Protein AF-A0A498HQ91-F1 (afdb_monomer_lite)

pLDDT: mean 86.39, std 16.51, range [32.16, 98.5]

Structure (mmCIF, N/CA/C/O backbone):
data_AF-A0A498HQ91-F1
#
_entry.id   AF-A0A498HQ91-F1
#
loop_
_atom_site.group_PDB
_atom_site.id
_atom_site.type_symbol
_atom_site.label_atom_id
_atom_site.label_alt_id
_atom_site.label_comp_id
_atom_site.label_asym_id
_atom_site.label_entity_id
_atom_site.label_seq_id
_atom_site.pdbx_PDB_ins_code
_atom_site.Cartn_x
_atom_site.Cartn_y
_atom_site.Cartn_z
_atom_site.occupancy
_atom_site.B_iso_or_equiv
_atom_site.auth_seq_id
_atom_site.auth_comp_id
_atom_site.auth_asym_id
_atom_site.auth_atom_id
_atom_site.pdbx_PDB_model_num
ATOM 1 N N . MET A 1 1 ? -36.303 16.566 27.289 1.00 32.16 1 MET A N 1
ATOM 2 C CA . MET A 1 1 ? -36.061 16.281 25.860 1.00 32.16 1 MET A CA 1
ATOM 3 C C . MET A 1 1 ? -34.557 16.148 25.697 1.00 32.16 1 MET A C 1
ATOM 5 O O . MET A 1 1 ? -33.876 17.156 25.819 1.00 32.16 1 MET A O 1
ATOM 9 N N . LEU A 1 2 ? -34.034 14.921 25.596 1.00 39.00 2 LEU A N 1
ATOM 10 C CA . LEU A 1 2 ? -32.597 14.698 25.407 1.00 39.00 2 LEU A CA 1
ATOM 11 C C . LEU A 1 2 ? -32.232 15.006 23.954 1.00 39.00 2 LEU A C 1
ATOM 13 O O . LEU A 1 2 ? -32.939 14.592 23.036 1.00 39.00 2 LEU A O 1
ATOM 17 N N . ALA A 1 3 ? -31.163 15.779 23.782 1.00 41.53 3 ALA A N 1
ATOM 18 C CA . ALA A 1 3 ? -30.648 16.211 22.498 1.00 41.53 3 ALA A CA 1
ATOM 19 C C . ALA A 1 3 ? -30.311 14.995 21.626 1.00 41.53 3 ALA A C 1
ATOM 21 O O . ALA A 1 3 ? -29.425 14.206 21.941 1.00 41.53 3 ALA A O 1
ATOM 22 N N . LYS A 1 4 ? -31.041 14.856 20.521 1.00 48.41 4 LYS A N 1
ATOM 23 C CA . LYS A 1 4 ? -30.648 14.011 19.403 1.00 48.41 4 LYS A CA 1
ATOM 24 C C . LYS A 1 4 ? -29.571 14.776 18.644 1.00 48.41 4 LYS A C 1
ATOM 26 O O . LYS A 1 4 ? -29.886 15.631 17.822 1.00 48.41 4 LYS A O 1
ATOM 31 N N . GLU A 1 5 ? -28.311 14.514 18.971 1.00 46.22 5 GLU A N 1
ATOM 32 C CA . GLU A 1 5 ? -27.185 14.949 18.152 1.00 46.22 5 GLU A CA 1
ATOM 33 C C . GLU A 1 5 ? -27.225 14.152 16.844 1.00 46.22 5 GLU A C 1
ATOM 35 O O . GLU A 1 5 ? -26.816 12.998 16.749 1.00 46.22 5 GLU A O 1
ATOM 40 N N . SER A 1 6 ? -27.821 14.766 15.828 1.00 50.28 6 SER A N 1
ATOM 41 C CA . SER A 1 6 ? -27.833 14.293 14.451 1.00 50.28 6 SER A CA 1
ATOM 42 C C . SER A 1 6 ? -26.441 14.469 13.835 1.00 50.28 6 SER A C 1
ATOM 44 O O . SER A 1 6 ? -26.179 15.465 13.164 1.00 50.28 6 SER A O 1
ATOM 46 N N . GLY A 1 7 ? -25.549 13.510 14.089 1.00 48.41 7 GLY A N 1
ATOM 47 C CA . GLY A 1 7 ? -24.307 13.296 13.331 1.00 48.41 7 GLY A CA 1
ATOM 48 C C . GLY A 1 7 ? -24.337 12.032 12.456 1.00 48.41 7 GLY A C 1
ATOM 49 O O . GLY A 1 7 ? -23.351 11.697 11.810 1.00 48.41 7 GLY A O 1
ATOM 50 N N . SER A 1 8 ? -25.457 11.306 12.448 1.00 49.75 8 SER A N 1
ATOM 51 C CA . SER A 1 8 ? -25.588 9.951 11.909 1.00 49.75 8 SER A CA 1
ATOM 52 C C . SER A 1 8 ? -26.267 9.944 10.536 1.00 49.75 8 SER A C 1
ATOM 54 O O . SER A 1 8 ? -27.492 10.021 10.452 1.00 49.75 8 SER A O 1
ATOM 56 N N . SER A 1 9 ? -25.499 9.841 9.453 1.00 48.56 9 SER A N 1
ATOM 57 C CA . SER A 1 9 ? -26.069 9.412 8.165 1.00 48.56 9 SER A CA 1
ATOM 58 C C . SER A 1 9 ? -25.114 8.595 7.285 1.00 48.56 9 SER A C 1
ATOM 60 O O . SER A 1 9 ? -25.402 8.431 6.105 1.00 48.56 9 SER A O 1
ATOM 62 N N . GLU A 1 10 ? -24.002 8.053 7.798 1.00 56.84 10 GLU A N 1
ATOM 63 C CA . GLU A 1 10 ? -23.116 7.256 6.921 1.00 56.84 10 GLU A CA 1
ATOM 64 C C . GLU A 1 10 ? -22.504 5.993 7.542 1.00 56.84 10 GLU A C 1
ATOM 66 O O . GLU A 1 10 ? -21.909 5.194 6.828 1.00 56.84 10 GLU A O 1
ATOM 71 N N . PHE A 1 11 ? -22.687 5.748 8.840 1.00 62.19 11 PHE A N 1
ATOM 72 C CA . PHE A 1 11 ? -22.190 4.538 9.502 1.00 62.19 11 PHE A CA 1
ATOM 73 C C . PHE A 1 11 ? -23.268 3.954 10.416 1.00 62.19 11 PHE A C 1
ATOM 75 O O . PHE A 1 11 ? -23.188 4.067 11.636 1.00 62.19 11 PHE A O 1
ATOM 82 N N . ASP A 1 12 ? -24.284 3.333 9.817 1.00 75.75 12 ASP A N 1
ATOM 83 C CA . ASP A 1 12 ? -25.127 2.390 10.552 1.00 75.75 12 ASP A CA 1
ATOM 84 C C . ASP A 1 12 ? -24.362 1.068 10.650 1.00 75.75 12 ASP A C 1
ATOM 86 O O . ASP A 1 12 ? -24.199 0.337 9.669 1.00 75.75 12 ASP A O 1
ATOM 90 N N . LEU A 1 13 ? -23.812 0.802 11.835 1.00 83.38 13 LEU A N 1
ATOM 91 C CA . LEU A 1 13 ? -23.255 -0.506 12.159 1.00 83.38 13 LEU A CA 1
ATOM 92 C C . LEU A 1 13 ? -24.411 -1.489 12.407 1.00 83.38 13 LEU A C 1
ATOM 94 O O . LEU A 1 13 ? -25.428 -1.080 12.967 1.00 83.38 13 LEU A O 1
ATOM 98 N N . PRO A 1 14 ? -24.266 -2.770 12.028 1.00 91.81 14 PRO A N 1
ATOM 99 C CA . PRO A 1 14 ? -25.241 -3.796 12.383 1.00 91.81 14 PRO A CA 1
ATOM 100 C C . PRO A 1 14 ? -25.465 -3.856 13.900 1.00 91.81 14 PRO A C 1
ATOM 102 O O . PRO A 1 14 ? -24.521 -3.650 14.668 1.00 91.81 14 PRO A O 1
ATOM 105 N N . GLU A 1 15 ? -26.690 -4.170 14.327 1.00 88.44 15 GLU A N 1
ATOM 106 C CA . GLU A 1 15 ? -27.067 -4.211 15.750 1.00 88.44 15 GLU A CA 1
ATOM 107 C C . GLU A 1 15 ? -26.158 -5.166 16.536 1.00 88.44 15 GLU A C 1
ATOM 109 O O . GLU A 1 15 ? -25.683 -4.836 17.620 1.00 88.44 15 GLU A O 1
ATOM 114 N N . GLU A 1 16 ? -25.795 -6.301 15.932 1.00 91.19 16 GLU A N 1
ATOM 115 C CA . GLU A 1 16 ? -24.930 -7.296 16.568 1.00 91.19 16 GLU A CA 1
ATOM 116 C C . GLU A 1 16 ? -23.517 -6.751 16.822 1.00 91.19 16 GLU A C 1
ATOM 118 O O . GLU A 1 16 ? -22.827 -7.186 17.738 1.00 91.19 16 GLU A O 1
ATOM 123 N N . VAL A 1 17 ? -23.062 -5.790 16.012 1.00 88.62 17 VAL A N 1
ATOM 124 C CA . VAL A 1 17 ? -21.767 -5.123 16.200 1.00 88.62 17 VAL A CA 1
ATOM 125 C C . VAL A 1 17 ? -21.870 -4.057 17.285 1.00 88.62 17 VAL A C 1
ATOM 127 O O . VAL A 1 17 ? -20.937 -3.916 18.075 1.00 88.62 17 VAL A O 1
ATOM 130 N N . LEU A 1 18 ? -22.988 -3.327 17.344 1.00 88.25 18 LEU A N 1
ATOM 131 C CA . LEU A 1 18 ? -23.242 -2.329 18.385 1.00 88.25 18 LEU A CA 1
ATOM 132 C C . LEU A 1 18 ? -23.291 -2.969 19.775 1.00 88.25 18 LEU A C 1
ATOM 134 O O . LEU A 1 18 ? -22.698 -2.428 20.706 1.00 88.25 18 LEU A O 1
ATOM 138 N N . GLU A 1 19 ? -23.911 -4.144 19.898 1.00 90.06 19 GLU A N 1
ATOM 139 C CA . GLU A 1 19 ? -23.961 -4.921 21.145 1.00 90.06 19 GLU A CA 1
ATOM 140 C C . GLU A 1 19 ? -22.573 -5.371 21.636 1.00 90.06 19 GLU A C 1
ATOM 142 O O . GLU A 1 19 ? -22.372 -5.572 22.834 1.00 90.06 19 GLU A O 1
ATOM 147 N N . LEU A 1 20 ? -21.602 -5.512 20.727 1.00 91.00 20 LEU A N 1
ATOM 148 C CA . LEU A 1 20 ? -20.224 -5.898 21.048 1.00 91.00 20 LEU A CA 1
ATOM 149 C C . LEU A 1 20 ? -19.320 -4.706 21.388 1.00 91.00 20 LEU A C 1
ATOM 151 O O . LEU A 1 20 ? -18.193 -4.913 21.853 1.00 91.00 20 LEU A O 1
ATOM 155 N N . LEU A 1 21 ? -19.759 -3.467 21.141 1.00 90.81 21 LEU A N 1
ATOM 156 C CA . LEU A 1 21 ? -18.971 -2.292 21.493 1.00 90.81 21 LEU A CA 1
ATOM 157 C C . LEU A 1 21 ? -18.930 -2.116 23.019 1.00 90.81 21 LEU A C 1
ATOM 159 O O . LEU A 1 21 ? -19.945 -2.289 23.696 1.00 90.81 21 LEU A O 1
ATOM 163 N N . PRO A 1 22 ? -17.774 -1.725 23.585 1.00 94.12 22 PRO A N 1
ATOM 164 C CA . PRO A 1 22 ? -17.698 -1.413 25.004 1.00 94.12 22 PRO A CA 1
ATOM 165 C C . PRO A 1 22 ? -18.643 -0.255 25.329 1.00 94.12 22 PRO A C 1
ATOM 167 O O . PRO A 1 22 ? -18.829 0.651 24.521 1.00 94.12 22 PRO A O 1
ATOM 170 N N . SER A 1 23 ? -19.255 -0.273 26.510 1.00 91.62 23 SER A N 1
ATOM 171 C CA . SER A 1 23 ? -20.178 0.791 26.925 1.00 91.62 23 SER A CA 1
ATOM 172 C C . SER A 1 23 ? -19.456 2.077 27.345 1.00 91.62 23 SER A C 1
ATOM 174 O O . SER A 1 23 ? -20.065 3.145 27.321 1.00 91.62 23 SER A O 1
ATOM 176 N N . ASP A 1 24 ? -18.178 1.985 27.733 1.00 96.69 24 ASP A N 1
ATOM 177 C CA . ASP A 1 24 ? -17.371 3.147 28.107 1.00 96.69 24 ASP A CA 1
ATOM 178 C C . ASP A 1 24 ? -16.879 3.924 26.865 1.00 96.69 24 ASP A C 1
ATOM 180 O O . ASP A 1 24 ? -16.223 3.343 25.994 1.00 96.69 24 ASP A O 1
ATOM 184 N N . PRO A 1 25 ? -17.131 5.245 26.770 1.00 92.81 25 PRO A N 1
ATOM 185 C CA . PRO A 1 25 ? -16.741 6.037 25.604 1.00 92.81 25 PRO A CA 1
ATOM 186 C C . PRO A 1 25 ? -15.230 6.088 25.327 1.00 92.81 25 PRO A C 1
ATOM 188 O O . PRO A 1 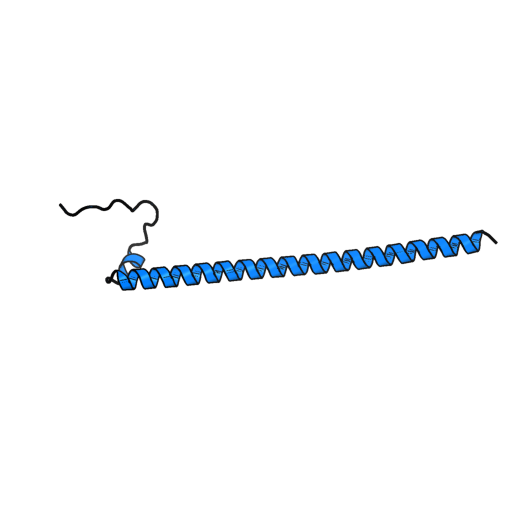25 ? -14.823 6.204 24.167 1.00 92.81 25 PRO A O 1
ATOM 191 N N . LEU A 1 26 ? -14.375 6.026 26.356 1.00 96.44 26 LEU A N 1
ATOM 192 C CA . LEU A 1 26 ? -12.922 6.053 26.153 1.00 96.44 26 LEU A CA 1
ATOM 193 C C . LEU A 1 26 ? -12.429 4.708 25.615 1.00 96.44 26 LEU A C 1
ATOM 195 O O . LEU A 1 26 ? -11.631 4.678 24.675 1.00 96.44 26 LEU A O 1
ATOM 199 N N . GLU A 1 27 ? -12.971 3.603 26.123 1.00 96.62 27 GLU A N 1
ATOM 200 C CA . GLU A 1 27 ? -12.720 2.273 25.567 1.00 96.62 27 GLU A CA 1
ATOM 201 C C . GLU A 1 27 ? -13.206 2.143 24.113 1.00 96.62 27 GLU A C 1
ATOM 203 O O . GLU A 1 27 ? -12.516 1.547 23.280 1.00 96.62 27 GLU A O 1
ATOM 208 N N . GLN A 1 28 ? -14.343 2.751 23.756 1.00 94.44 28 GLN A N 1
ATOM 209 C CA . GLN A 1 28 ? -14.808 2.798 22.362 1.00 94.44 28 GLN A CA 1
ATOM 210 C C . GLN A 1 28 ? -13.816 3.526 21.449 1.00 94.44 28 GLN A C 1
ATOM 212 O O . GLN A 1 28 ? -13.516 3.053 20.348 1.00 94.44 28 GLN A O 1
ATOM 217 N N . LEU A 1 29 ? -13.259 4.654 21.901 1.00 95.25 29 LEU A N 1
ATOM 218 C CA . LEU A 1 29 ? -12.236 5.381 21.150 1.00 95.25 29 LEU A CA 1
ATOM 219 C C . LEU A 1 29 ? -10.967 4.539 20.964 1.00 95.25 29 LEU A C 1
ATOM 221 O O . LEU A 1 29 ? -10.342 4.579 19.899 1.00 95.25 29 LEU A O 1
ATOM 225 N N . ASP A 1 30 ? -10.591 3.756 21.971 1.00 96.75 30 ASP A N 1
ATOM 226 C CA . ASP A 1 30 ? -9.455 2.845 21.888 1.00 96.75 30 ASP A CA 1
ATOM 227 C C . ASP A 1 30 ? -9.688 1.732 20.863 1.00 96.75 30 ASP A C 1
ATOM 229 O O . ASP A 1 30 ? -8.798 1.452 20.053 1.00 96.75 30 ASP A O 1
ATOM 233 N N . VAL A 1 31 ? -10.885 1.139 20.836 1.00 94.81 31 VAL A N 1
ATOM 234 C CA . VAL A 1 31 ? -11.290 0.178 19.797 1.00 94.81 31 VAL A CA 1
ATOM 235 C C . VAL A 1 31 ? -11.237 0.828 18.414 1.00 94.81 31 VAL A C 1
ATOM 237 O O . VAL A 1 31 ? -10.598 0.288 17.508 1.00 94.81 31 VAL A O 1
ATOM 240 N N . ALA A 1 32 ? -11.806 2.025 18.252 1.00 93.75 32 ALA A N 1
ATOM 241 C CA . ALA A 1 32 ? -11.769 2.759 16.988 1.00 93.75 32 ALA A CA 1
ATOM 242 C C . ALA A 1 32 ? -10.328 3.046 16.527 1.00 93.75 32 ALA A C 1
ATOM 244 O O . ALA A 1 32 ? -10.000 2.903 15.345 1.00 93.75 32 ALA A O 1
ATOM 245 N N . ARG A 1 33 ? -9.430 3.401 17.456 1.00 95.88 33 ARG A N 1
ATOM 246 C CA . ARG A 1 33 ? -8.009 3.635 17.164 1.00 95.88 33 ARG A CA 1
ATOM 247 C C . ARG A 1 33 ? -7.304 2.354 16.724 1.00 95.88 33 ARG A C 1
ATOM 249 O O . ARG A 1 33 ? -6.543 2.395 15.756 1.00 95.88 33 ARG A O 1
ATOM 256 N N . LYS A 1 34 ? -7.573 1.228 17.391 1.00 96.75 34 LYS A N 1
ATOM 257 C CA . LYS A 1 34 ? -7.037 -0.092 17.018 1.00 96.75 34 LYS A CA 1
ATOM 258 C C . LYS A 1 34 ? -7.497 -0.495 15.618 1.00 96.75 34 LYS A C 1
ATOM 260 O O . LYS A 1 34 ? -6.659 -0.840 14.789 1.00 96.75 34 LYS A O 1
ATOM 265 N N . ILE A 1 35 ? -8.791 -0.355 15.322 1.00 94.75 35 ILE A N 1
ATOM 266 C CA . ILE A 1 35 ? -9.351 -0.626 13.990 1.00 94.75 35 ILE A CA 1
ATOM 267 C C . ILE A 1 35 ? -8.681 0.265 12.942 1.00 94.75 35 ILE A C 1
ATOM 269 O O . ILE A 1 35 ? -8.179 -0.235 11.939 1.00 94.75 35 ILE A O 1
ATOM 273 N N . ARG A 1 36 ? -8.589 1.581 13.181 1.00 95.12 36 ARG A N 1
ATOM 274 C CA . ARG A 1 36 ? -7.929 2.505 12.247 1.00 95.12 36 ARG A CA 1
ATOM 275 C C . ARG A 1 36 ? -6.465 2.131 12.009 1.00 95.12 36 ARG A C 1
ATOM 277 O O . ARG A 1 36 ? -6.015 2.181 10.866 1.00 95.12 36 ARG A O 1
ATOM 284 N N . SER A 1 37 ? -5.729 1.767 13.058 1.00 96.94 37 SER A N 1
ATOM 285 C CA . SER A 1 37 ? -4.334 1.328 12.954 1.00 96.94 37 SER A CA 1
ATOM 286 C C . SER A 1 37 ? -4.204 0.065 12.100 1.00 96.94 37 SER A C 1
ATOM 288 O O . SER A 1 37 ? -3.375 0.033 11.192 1.00 96.94 37 SER A O 1
ATOM 290 N N . LEU A 1 38 ? -5.072 -0.927 12.313 1.00 96.00 38 LEU A N 1
ATOM 291 C CA . LEU A 1 38 ? -5.103 -2.149 11.513 1.00 96.00 38 LEU A CA 1
ATOM 292 C C . LEU A 1 38 ? -5.442 -1.868 10.043 1.00 96.00 38 LEU A C 1
ATOM 294 O O . LEU A 1 38 ? -4.762 -2.365 9.144 1.00 96.00 38 LEU A O 1
ATOM 298 N N . THR A 1 39 ? -6.447 -1.029 9.785 1.00 96.69 39 THR A N 1
ATOM 299 C CA . THR A 1 39 ? -6.820 -0.620 8.425 1.00 96.69 39 THR A CA 1
ATOM 300 C C . THR A 1 39 ? -5.668 0.099 7.725 1.00 96.69 39 THR A C 1
ATOM 302 O O . THR A 1 39 ? -5.394 -0.170 6.556 1.00 96.69 39 THR A O 1
ATOM 305 N N . LEU A 1 40 ? -4.957 0.993 8.420 1.00 95.50 40 LEU A N 1
ATOM 306 C CA . LEU A 1 40 ? -3.768 1.654 7.876 1.00 95.50 40 LEU A CA 1
ATOM 307 C C . LEU A 1 40 ? -2.638 0.660 7.594 1.00 95.50 40 LEU A C 1
ATOM 309 O O . LEU A 1 40 ? -2.040 0.734 6.525 1.00 95.50 40 LEU A O 1
ATOM 313 N N . SER A 1 41 ? -2.386 -0.281 8.505 1.00 94.75 41 SER A N 1
ATOM 314 C CA . SER A 1 41 ? -1.379 -1.332 8.323 1.00 94.75 41 SER A CA 1
ATOM 315 C C . SER A 1 41 ? -1.680 -2.181 7.084 1.00 94.75 41 SER A C 1
ATOM 317 O O . SER A 1 41 ? -0.839 -2.310 6.202 1.00 94.75 41 SER A O 1
ATOM 319 N N . THR A 1 42 ? -2.926 -2.639 6.941 1.00 94.56 42 THR A N 1
ATOM 320 C CA . THR A 1 42 ? -3.381 -3.433 5.786 1.00 94.56 42 THR A CA 1
ATOM 321 C C . THR A 1 42 ? -3.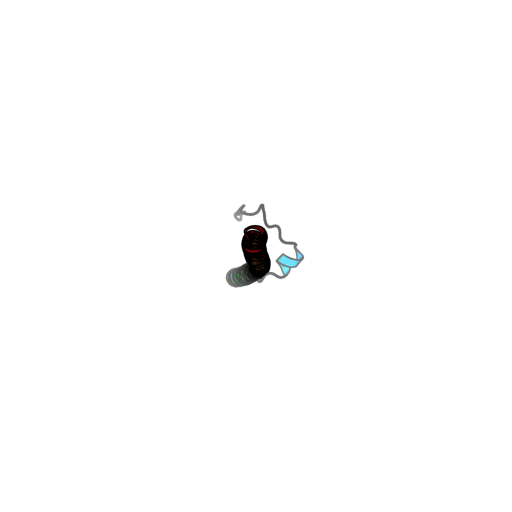207 -2.667 4.474 1.00 94.56 42 THR A C 1
ATOM 323 O O . THR A 1 42 ? -2.693 -3.200 3.491 1.00 94.56 42 THR A O 1
ATOM 326 N N . ARG A 1 43 ? -3.584 -1.381 4.457 1.00 94.56 43 ARG A N 1
ATOM 327 C CA . ARG A 1 43 ? -3.383 -0.509 3.291 1.00 94.56 43 ARG A CA 1
ATOM 328 C C . ARG A 1 43 ? -1.903 -0.317 2.970 1.00 94.56 43 ARG A C 1
ATOM 330 O O . ARG A 1 43 ? -1.543 -0.314 1.798 1.00 94.56 43 ARG A O 1
ATOM 337 N N . SER A 1 44 ? -1.063 -0.157 3.990 1.00 94.62 44 SER A N 1
ATOM 338 C CA . SER A 1 44 ? 0.388 -0.042 3.838 1.00 94.62 44 SER A CA 1
ATOM 339 C C . SER A 1 44 ? 0.970 -1.307 3.205 1.00 94.62 44 SER A C 1
ATOM 341 O O . SER A 1 44 ? 1.680 -1.213 2.209 1.00 94.62 44 SER A O 1
ATOM 343 N N . SER A 1 45 ? 0.603 -2.490 3.704 1.00 94.06 45 SER A N 1
ATOM 344 C CA . SER A 1 45 ? 1.040 -3.775 3.146 1.00 94.06 45 SER A CA 1
ATOM 345 C C . SER A 1 45 ? 0.650 -3.939 1.675 1.00 94.06 45 SER A C 1
ATOM 347 O O . SER A 1 45 ? 1.502 -4.281 0.862 1.00 94.06 45 SER A O 1
ATOM 349 N N . ALA A 1 46 ? -0.591 -3.608 1.306 1.00 95.81 46 ALA A N 1
ATOM 350 C CA . ALA A 1 46 ? -1.043 -3.688 -0.085 1.00 95.81 46 ALA A CA 1
ATOM 351 C C . ALA A 1 46 ? -0.283 -2.732 -1.026 1.00 95.81 46 ALA A C 1
ATOM 353 O O . ALA A 1 46 ? -0.098 -3.024 -2.207 1.00 95.81 46 ALA A O 1
ATOM 354 N N . LEU A 1 47 ? 0.150 -1.567 -0.530 1.00 96.88 47 LEU A N 1
ATOM 355 C CA . LEU A 1 47 ? 0.979 -0.646 -1.311 1.00 96.88 47 LEU A CA 1
ATOM 356 C C . LEU A 1 47 ? 2.408 -1.170 -1.484 1.00 96.88 47 LEU A C 1
ATOM 358 O O . LEU A 1 47 ? 2.963 -1.024 -2.569 1.00 96.88 47 LEU A O 1
ATOM 362 N N . VAL A 1 48 ? 2.981 -1.789 -0.449 1.00 97.12 48 VAL A N 1
ATOM 363 C CA . VAL A 1 48 ? 4.309 -2.419 -0.516 1.00 97.12 48 VAL A CA 1
ATOM 364 C C . VAL A 1 48 ? 4.320 -3.568 -1.525 1.00 97.12 48 VAL A C 1
ATOM 366 O O . VAL A 1 48 ? 5.237 -3.650 -2.334 1.00 97.12 48 VAL A O 1
ATOM 369 N N . GLU A 1 49 ? 3.285 -4.408 -1.533 1.00 97.06 49 GLU A N 1
ATOM 370 C CA . GLU A 1 49 ? 3.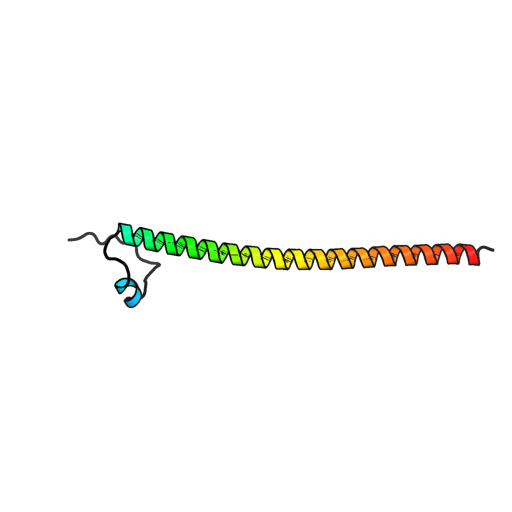141 -5.499 -2.505 1.00 97.06 49 GLU A CA 1
ATOM 371 C C . GLU A 1 49 ? 3.076 -4.971 -3.945 1.00 97.06 49 GLU A C 1
ATOM 373 O O . GLU A 1 49 ? 3.869 -5.375 -4.794 1.00 97.06 49 GLU A O 1
ATOM 378 N N . LYS A 1 50 ? 2.225 -3.970 -4.205 1.00 97.62 50 LYS A N 1
ATOM 379 C CA . LYS A 1 50 ? 2.141 -3.320 -5.525 1.00 97.62 50 LYS A CA 1
ATOM 380 C C . LYS A 1 50 ? 3.445 -2.654 -5.956 1.00 97.62 50 LYS A C 1
ATOM 382 O O . LYS A 1 50 ? 3.713 -2.561 -7.153 1.00 97.62 50 LYS A O 1
ATOM 387 N N . LEU A 1 51 ? 4.219 -2.123 -5.011 1.00 98.06 51 LEU A N 1
ATOM 388 C CA . LEU A 1 51 ? 5.523 -1.542 -5.308 1.00 98.06 51 LEU A CA 1
ATOM 389 C C . LEU A 1 51 ? 6.509 -2.636 -5.731 1.00 98.06 51 LEU A C 1
ATOM 391 O O . LEU A 1 51 ? 7.131 -2.496 -6.777 1.00 98.06 51 LEU A O 1
ATOM 395 N N . ALA A 1 52 ? 6.564 -3.748 -4.994 1.00 98.06 52 ALA A N 1
ATOM 396 C CA . ALA A 1 52 ? 7.410 -4.890 -5.332 1.00 98.06 52 ALA A CA 1
ATOM 397 C C . ALA A 1 52 ? 7.066 -5.492 -6.707 1.00 98.06 52 ALA A C 1
ATOM 399 O O . ALA A 1 52 ? 7.966 -5.780 -7.493 1.00 98.06 52 ALA A O 1
ATOM 400 N N . GLU A 1 53 ? 5.777 -5.616 -7.045 1.00 98.19 53 GLU A N 1
ATOM 401 C CA . GLU A 1 53 ? 5.344 -6.036 -8.387 1.00 98.19 53 GLU A CA 1
ATOM 402 C C . GLU A 1 53 ? 5.876 -5.097 -9.479 1.00 98.19 53 GLU A C 1
ATOM 404 O O . GLU A 1 53 ? 6.344 -5.537 -10.530 1.00 98.19 53 GLU A O 1
ATOM 409 N N . LYS A 1 54 ? 5.816 -3.783 -9.238 1.00 98.25 54 LYS A N 1
ATOM 410 C CA . LYS A 1 54 ? 6.308 -2.782 -10.189 1.00 98.25 54 LYS A CA 1
ATOM 411 C C . LYS A 1 54 ? 7.821 -2.815 -10.334 1.00 98.25 54 LYS A C 1
ATOM 413 O O . LYS A 1 54 ? 8.296 -2.720 -11.462 1.00 98.25 54 LYS A O 1
ATOM 418 N N . ASP A 1 55 ? 8.550 -2.975 -9.237 1.00 98.50 55 ASP A N 1
ATOM 419 C CA . ASP A 1 55 ? 10.006 -3.099 -9.259 1.00 98.50 55 ASP A CA 1
ATOM 420 C C . ASP A 1 55 ? 10.443 -4.340 -10.048 1.00 98.50 55 ASP A C 1
ATOM 422 O O . ASP A 1 55 ? 11.378 -4.256 -10.843 1.00 98.50 55 ASP A O 1
ATOM 426 N N . GLN A 1 56 ? 9.714 -5.456 -9.924 1.00 98.31 56 GLN A N 1
ATOM 427 C CA . GLN A 1 56 ? 9.968 -6.647 -10.735 1.00 98.31 56 GLN A CA 1
ATOM 428 C C . GLN A 1 56 ? 9.761 -6.375 -12.231 1.00 98.31 56 GLN A C 1
ATOM 430 O O . GLN A 1 56 ? 10.624 -6.702 -13.041 1.00 98.31 56 GLN A O 1
ATOM 435 N N . ILE A 1 57 ? 8.658 -5.717 -12.607 1.00 98.44 57 ILE A N 1
ATOM 436 C CA . ILE A 1 57 ? 8.395 -5.346 -14.008 1.00 98.44 57 ILE A CA 1
ATOM 437 C C . ILE A 1 57 ? 9.497 -4.422 -14.547 1.00 98.44 57 ILE A C 1
ATOM 439 O O . ILE A 1 57 ? 9.929 -4.571 -15.689 1.00 98.44 57 ILE A O 1
ATOM 443 N N . ILE A 1 58 ? 9.957 -3.462 -13.741 1.00 98.44 58 ILE A N 1
ATOM 444 C CA . ILE A 1 58 ? 11.047 -2.559 -14.122 1.00 98.44 58 ILE A CA 1
ATOM 445 C C . ILE A 1 58 ? 12.335 -3.352 -14.357 1.00 98.44 58 ILE A C 1
ATOM 447 O O . ILE A 1 58 ? 12.980 -3.146 -15.383 1.00 98.44 58 ILE A O 1
ATOM 451 N N . ALA A 1 59 ? 12.689 -4.269 -13.455 1.00 98.31 59 ALA A N 1
ATOM 452 C CA . ALA A 1 59 ? 13.877 -5.106 -13.594 1.00 98.31 59 ALA A CA 1
ATOM 453 C C . ALA A 1 59 ? 13.824 -5.970 -14.865 1.00 98.31 59 ALA A C 1
ATOM 455 O O . ALA A 1 59 ? 14.802 -6.031 -15.616 1.00 98.31 59 ALA A O 1
ATOM 456 N N . ASP A 1 60 ? 12.670 -6.572 -15.155 1.00 98.00 60 ASP A N 1
ATOM 457 C CA . ASP A 1 60 ? 12.472 -7.383 -16.357 1.00 98.00 60 ASP A CA 1
ATOM 458 C C . ASP A 1 60 ? 12.628 -6.540 -17.633 1.00 98.00 60 ASP A C 1
ATOM 460 O O . ASP A 1 60 ? 13.323 -6.938 -18.572 1.00 98.00 60 ASP A O 1
ATOM 464 N N . LEU A 1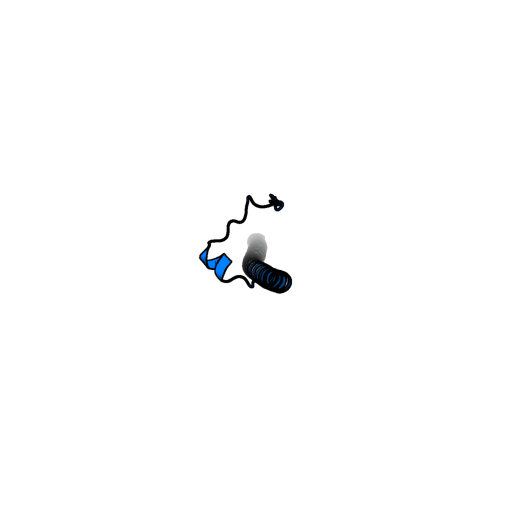 61 ? 12.036 -5.340 -17.664 1.00 97.88 61 LEU A N 1
ATOM 465 C CA . LEU A 1 61 ? 12.161 -4.415 -18.794 1.00 97.88 61 LEU A CA 1
ATOM 466 C C . LEU A 1 61 ? 13.602 -3.936 -18.989 1.00 97.88 61 LEU A C 1
ATOM 468 O O . LEU A 1 61 ? 14.085 -3.894 -20.120 1.00 97.88 61 LEU A O 1
ATOM 472 N N . GLN A 1 62 ? 14.308 -3.618 -17.904 1.00 97.81 62 GLN A N 1
ATOM 473 C CA . GLN A 1 62 ? 15.717 -3.224 -17.956 1.00 97.81 62 GLN A CA 1
ATOM 474 C C . GLN A 1 62 ? 16.604 -4.359 -18.483 1.00 97.81 62 GLN A C 1
ATOM 476 O O . GLN A 1 62 ? 17.523 -4.112 -19.266 1.00 97.81 62 GLN A O 1
ATOM 481 N N . SER A 1 63 ? 16.309 -5.609 -18.111 1.00 97.25 63 SER A N 1
ATOM 482 C CA . SER A 1 63 ? 16.998 -6.784 -18.652 1.00 97.25 63 SER A CA 1
ATOM 483 C C . SER A 1 63 ? 16.776 -6.923 -20.162 1.00 97.25 63 SER A C 1
ATOM 485 O O . SER A 1 63 ? 17.740 -7.072 -20.917 1.00 97.25 63 SER A O 1
ATOM 487 N N . GLN A 1 64 ? 15.529 -6.795 -20.627 1.00 97.19 64 GLN A N 1
ATOM 488 C CA . GLN A 1 64 ? 15.206 -6.844 -22.057 1.00 97.19 64 GLN A CA 1
ATOM 489 C C . GLN A 1 64 ? 15.890 -5.723 -22.842 1.00 97.19 64 GLN A C 1
ATOM 491 O O . GLN A 1 64 ? 16.438 -5.969 -23.917 1.00 97.19 64 GLN A O 1
ATOM 496 N N . GLU A 1 65 ? 15.895 -4.502 -22.307 1.00 96.50 65 GLU A N 1
ATOM 497 C CA . GLU A 1 65 ? 16.587 -3.368 -22.919 1.00 96.50 65 GLU A CA 1
ATOM 498 C C . GLU A 1 65 ? 18.091 -3.649 -23.066 1.00 96.50 65 GLU A C 1
ATOM 500 O O . GLU A 1 65 ? 18.667 -3.385 -24.124 1.00 96.50 65 GLU A O 1
ATOM 505 N N . GLY A 1 66 ? 18.718 -4.228 -22.036 1.00 95.31 66 GLY A N 1
ATOM 506 C CA . GLY A 1 66 ? 20.117 -4.653 -22.072 1.00 95.31 66 GLY A CA 1
ATOM 507 C C . GLY A 1 66 ? 20.401 -5.653 -23.194 1.00 95.31 66 GLY A C 1
ATOM 508 O O . GLY A 1 66 ? 21.297 -5.424 -24.006 1.00 95.31 66 GLY A O 1
ATOM 509 N N . LEU A 1 67 ? 19.585 -6.705 -23.304 1.00 94.69 67 LEU A N 1
ATOM 510 C CA . LEU A 1 67 ? 19.718 -7.721 -24.356 1.00 94.69 67 LEU A CA 1
ATOM 511 C C . LEU A 1 67 ? 19.553 -7.132 -25.763 1.00 94.69 67 LEU A C 1
ATOM 513 O O . LEU A 1 67 ? 20.285 -7.487 -26.688 1.00 94.69 67 LEU A O 1
ATOM 517 N N . VAL A 1 68 ? 18.595 -6.219 -25.948 1.00 95.12 68 VAL A N 1
ATOM 518 C CA . VAL A 1 68 ? 18.380 -5.555 -27.242 1.00 95.12 68 VAL A CA 1
ATOM 519 C C . VAL A 1 68 ? 19.580 -4.686 -27.615 1.00 95.12 68 VAL A C 1
ATOM 521 O O . VAL A 1 68 ? 20.004 -4.709 -28.772 1.00 95.12 68 VAL A O 1
ATOM 524 N N . LYS A 1 69 ? 20.150 -3.952 -26.653 1.00 94.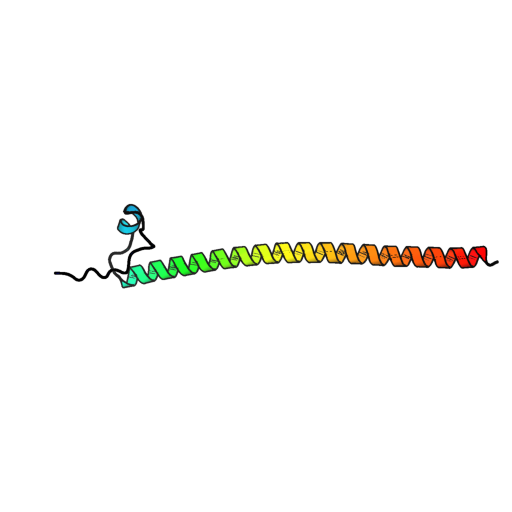50 69 LYS A N 1
ATOM 525 C CA . LYS A 1 69 ? 21.362 -3.148 -26.870 1.00 94.50 69 LYS A CA 1
ATOM 526 C C . LYS A 1 69 ? 22.552 -4.020 -27.251 1.00 94.50 69 LYS A C 1
ATOM 528 O O . LYS A 1 69 ? 23.246 -3.689 -28.208 1.00 94.50 69 LYS A O 1
ATOM 533 N N . GLU A 1 70 ? 22.760 -5.133 -26.554 1.00 93.62 70 GLU A N 1
ATOM 534 C CA . GLU A 1 70 ? 23.834 -6.080 -26.866 1.00 93.62 70 GLU A CA 1
ATOM 535 C C . GLU A 1 70 ? 23.688 -6.641 -28.285 1.00 93.62 70 GLU A C 1
ATOM 537 O O . GLU A 1 70 ? 24.626 -6.575 -29.078 1.00 93.62 70 GLU A O 1
ATOM 542 N N . ARG A 1 71 ? 22.480 -7.080 -28.666 1.00 93.06 71 ARG A N 1
ATOM 543 C CA . ARG A 1 71 ? 22.211 -7.561 -30.028 1.00 93.06 71 ARG A CA 1
ATOM 544 C C . ARG A 1 71 ? 22.469 -6.494 -31.094 1.00 93.06 71 ARG A C 1
ATOM 546 O O . ARG A 1 71 ? 22.996 -6.813 -32.155 1.00 93.06 71 ARG A O 1
ATOM 553 N N . ALA A 1 72 ? 22.098 -5.241 -30.834 1.00 91.88 72 ALA A N 1
ATOM 554 C CA . ALA A 1 72 ? 22.347 -4.144 -31.768 1.00 91.88 72 ALA A CA 1
ATOM 555 C C . ALA A 1 72 ? 23.850 -3.890 -31.967 1.00 91.88 72 ALA A C 1
ATOM 557 O O . ALA A 1 72 ? 24.282 -3.623 -33.086 1.00 91.88 72 ALA A O 1
ATOM 558 N N . VAL A 1 73 ? 24.654 -4.007 -30.905 1.00 92.38 73 VAL A N 1
ATOM 559 C CA . VAL A 1 73 ? 26.117 -3.900 -31.003 1.00 92.38 73 VAL A CA 1
ATOM 560 C C . VAL A 1 73 ? 26.683 -5.025 -31.864 1.00 92.38 73 VAL A C 1
ATOM 562 O O . VAL A 1 73 ? 27.437 -4.728 -32.786 1.00 92.38 73 VAL A O 1
ATOM 565 N N . LEU A 1 74 ? 26.273 -6.273 -31.618 1.00 90.25 74 LEU A N 1
ATOM 566 C CA . LEU A 1 74 ? 26.731 -7.434 -32.390 1.00 90.25 74 LEU A CA 1
ATOM 567 C C . LEU A 1 74 ? 26.399 -7.299 -33.885 1.00 90.25 74 LEU A C 1
ATOM 569 O O . LEU A 1 74 ? 27.273 -7.476 -34.729 1.00 90.25 74 LEU A O 1
ATOM 573 N N . SER A 1 75 ? 25.176 -6.872 -34.214 1.00 86.19 75 SER A N 1
ATOM 574 C CA . SER A 1 75 ? 24.768 -6.608 -35.603 1.00 86.19 75 SER A CA 1
ATOM 575 C C . SER A 1 75 ? 25.642 -5.539 -36.266 1.00 86.19 75 SER A C 1
ATOM 577 O O . SER A 1 75 ? 26.088 -5.710 -37.396 1.00 86.19 75 SER A O 1
ATOM 579 N N . ASN A 1 76 ? 25.928 -4.437 -35.565 1.00 86.06 76 ASN A N 1
ATOM 580 C CA . ASN A 1 76 ? 26.767 -3.365 -36.106 1.00 86.06 76 ASN A CA 1
ATOM 581 C C . ASN A 1 76 ? 28.225 -3.810 -36.309 1.00 86.06 76 ASN A C 1
ATOM 583 O O . ASN A 1 76 ? 28.885 -3.337 -37.235 1.00 86.06 76 ASN A O 1
ATOM 587 N N . THR A 1 77 ? 28.745 -4.694 -35.448 1.00 82.88 77 THR A N 1
ATOM 588 C CA . THR A 1 77 ? 30.096 -5.252 -35.605 1.00 82.88 77 THR A CA 1
ATOM 589 C C . THR A 1 77 ? 30.176 -6.229 -36.774 1.00 82.88 77 THR A C 1
ATOM 591 O O . THR A 1 77 ? 31.103 -6.121 -37.571 1.00 82.88 77 THR A O 1
ATOM 594 N N . GLU A 1 78 ? 29.176 -7.098 -36.946 1.00 86.44 78 GLU A N 1
ATOM 595 C CA . GLU A 1 78 ? 29.090 -8.022 -38.087 1.00 86.44 78 GLU A CA 1
ATOM 596 C C . GLU A 1 78 ? 29.027 -7.259 -39.423 1.00 86.44 78 GLU A C 1
ATOM 598 O O . GLU A 1 78 ? 29.741 -7.584 -40.372 1.00 86.44 78 GLU A O 1
ATOM 603 N N . GLU A 1 79 ? 28.241 -6.178 -39.491 1.00 84.69 79 GLU A N 1
ATOM 604 C CA . GLU A 1 79 ? 28.177 -5.317 -40.679 1.00 84.69 79 GLU A CA 1
ATOM 605 C C . GLU A 1 79 ? 29.515 -4.629 -40.998 1.00 84.69 79 GLU A C 1
ATOM 607 O O . GLU A 1 79 ? 29.860 -4.445 -42.170 1.00 84.69 79 GLU A O 1
ATOM 612 N N . ALA A 1 80 ? 30.275 -4.224 -39.977 1.00 81.06 80 ALA A N 1
ATOM 613 C CA . ALA A 1 80 ? 31.581 -3.596 -40.164 1.00 81.06 80 ALA A CA 1
ATOM 614 C C . ALA A 1 80 ? 32.629 -4.596 -40.678 1.00 81.06 80 ALA A C 1
ATOM 616 O O . ALA A 1 80 ? 33.416 -4.256 -41.564 1.00 81.06 80 ALA A O 1
ATOM 617 N N . GLU A 1 81 ? 32.618 -5.829 -40.165 1.00 84.94 81 GLU A N 1
ATOM 618 C CA . GLU A 1 81 ? 33.498 -6.908 -40.624 1.00 84.94 81 GLU A CA 1
ATOM 619 C C . GLU A 1 81 ? 33.208 -7.291 -42.081 1.00 84.94 81 GLU A C 1
ATOM 621 O O . GLU A 1 81 ? 34.136 -7.374 -42.890 1.00 84.94 81 GLU A O 1
ATOM 626 N N . GLN A 1 82 ? 31.932 -7.418 -42.457 1.00 80.75 82 GLN A N 1
ATOM 627 C CA . GLN A 1 82 ? 31.534 -7.755 -43.825 1.00 80.75 82 GLN A CA 1
ATOM 628 C C . GLN A 1 82 ? 31.984 -6.692 -44.844 1.00 80.75 82 GLN A C 1
ATOM 630 O O . GLN A 1 82 ? 32.512 -7.030 -45.905 1.00 80.75 82 GLN A O 1
ATOM 635 N N . ARG A 1 83 ? 31.871 -5.398 -44.504 1.00 82.94 83 ARG A N 1
ATOM 636 C CA . ARG A 1 83 ? 32.372 -4.300 -45.356 1.00 82.94 83 ARG A CA 1
ATOM 637 C C . ARG A 1 83 ? 33.888 -4.342 -45.557 1.00 82.94 83 ARG A C 1
ATOM 639 O O . ARG A 1 83 ? 34.362 -3.989 -46.633 1.00 82.94 83 ARG A O 1
ATOM 646 N N . CYS A 1 84 ? 34.651 -4.755 -44.545 1.00 81.94 84 CYS A N 1
ATOM 647 C CA . CYS A 1 84 ? 36.103 -4.916 -44.664 1.00 81.94 84 CYS A CA 1
ATOM 648 C C . CYS A 1 84 ? 36.489 -6.081 -45.590 1.00 81.94 84 CYS A C 1
ATOM 650 O O . CYS A 1 84 ? 37.526 -6.011 -46.248 1.00 81.94 84 CYS A O 1
ATOM 652 N N . ILE A 1 85 ? 35.673 -7.137 -45.647 1.00 82.94 85 ILE A N 1
ATOM 653 C CA . ILE A 1 85 ? 35.907 -8.298 -46.516 1.00 82.94 85 ILE A CA 1
ATOM 654 C C . ILE A 1 85 ? 35.566 -7.971 -47.977 1.00 82.94 85 ILE A C 1
ATOM 656 O O . ILE A 1 85 ? 36.335 -8.320 -48.864 1.00 82.94 85 ILE A O 1
ATOM 660 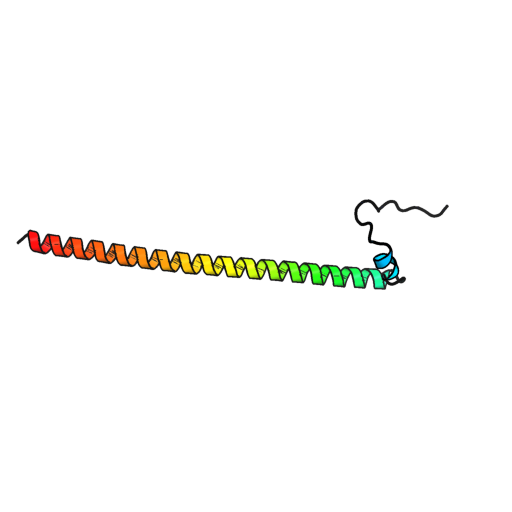N N . GLU A 1 86 ? 34.455 -7.277 -48.235 1.00 78.62 86 GLU A N 1
ATOM 661 C CA . GLU A 1 86 ? 34.003 -6.931 -49.597 1.00 78.62 86 GLU A CA 1
ATOM 662 C C . GLU A 1 86 ? 34.814 -5.799 -50.262 1.00 78.62 86 GLU A C 1
ATOM 664 O O . GLU A 1 86 ? 34.712 -5.594 -51.470 1.00 78.62 86 GLU A O 1
ATOM 669 N N . GLY A 1 87 ? 35.604 -5.049 -49.487 1.00 69.75 87 GLY A N 1
ATOM 670 C CA . GLY A 1 87 ? 36.440 -3.940 -49.965 1.00 69.75 87 GLY A CA 1
ATOM 671 C C . GLY A 1 87 ? 37.867 -4.305 -50.410 1.00 69.75 87 GLY A C 1
ATOM 672 O O . GLY A 1 87 ? 38.603 -3.393 -50.791 1.00 69.75 87 GLY A O 1
ATOM 673 N N . ASN A 1 88 ? 38.263 -5.583 -50.347 1.00 52.56 88 ASN A N 1
ATOM 674 C CA . ASN A 1 88 ? 39.547 -6.127 -50.836 1.00 52.56 88 ASN A CA 1
ATOM 675 C C . ASN A 1 88 ? 39.352 -6.961 -52.107 1.00 52.56 88 ASN A C 1
ATOM 677 O O . ASN A 1 88 ? 40.296 -6.985 -52.929 1.00 52.56 88 ASN A O 1
#

Foldseek 3Di:
DDDPPPPDDDDDDPPVVVVVADPDPVSNVVVVVVVVVVVVVVVVVVVVVVVVVVVVVVVVVVVVVVVVVVVVVVVVVVVVVVVVVVVD

InterPro domains:
  IPR058936 At4g15545-like [PTHR47383] (5-64)

Organism: Malus domestica (NCBI:txid3750)

Radius of gyration: 32.09 Å; chains: 1; bounding box: 76×25×79 Å

Sequence (88 aa):
MLAKESGSSEFDLPEEVLELLPSDPLEQLDVARKIRSLTLSTRSSALVEKLAEKDQIIADLQSQEGLVKERAVLSNTEEAEQRCIEGN

Secondary structure (DSSP, 8-state):
--------SS----HHHHTTS-SSHHHHHHHHHHHHHHHHHHHHHHHHHHHHHHHHHHHHHHHHHHHHHHHHHHHHHHHHHHHHHHT-